Protein AF-A0A0S7EZU7-F1 (afdb_monomer)

Organism: NCBI:txid188132

Foldseek 3Di:
DDDDDDDADDDPDDDDDDDDDDDDDDDDDDDHDDDDDDPPPDPCPVDPQKDKDWDWAWPDDDPPDTDTDIDIDIDGPDPPDDDPDDDDDDDDPPPDDDDVVVVVVVVVVVVVVD

Structure (mmCIF, N/CA/C/O backbone):
data_AF-A0A0S7EZU7-F1
#
_entry.id   AF-A0A0S7EZU7-F1
#
loop_
_atom_site.group_PDB
_atom_site.id
_atom_site.type_symbol
_atom_site.label_atom_id
_atom_site.label_alt_id
_atom_site.label_comp_id
_atom_site.label_asym_id
_atom_site.label_entity_id
_atom_site.label_seq_id
_atom_site.pdbx_PDB_ins_code
_atom_site.Cartn_x
_atom_site.Cartn_y
_atom_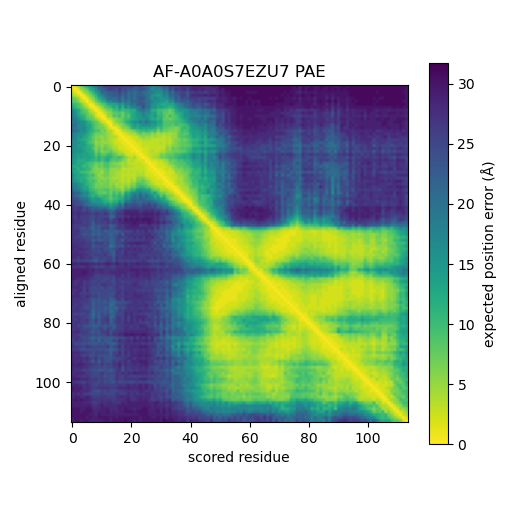site.Cartn_z
_atom_site.occupancy
_atom_site.B_iso_or_equiv
_atom_site.auth_seq_id
_atom_site.auth_comp_id
_atom_site.auth_asym_id
_atom_site.auth_atom_id
_atom_site.pdbx_PDB_model_num
ATOM 1 N N . SER A 1 1 ? -47.741 -12.895 28.830 1.00 35.66 1 SER A N 1
ATOM 2 C CA . SER A 1 1 ? -47.549 -12.821 27.370 1.00 35.66 1 SER A CA 1
ATOM 3 C C . SER A 1 1 ? -46.951 -11.463 27.056 1.00 35.66 1 SER A C 1
ATOM 5 O O . SER A 1 1 ? -47.664 -10.468 27.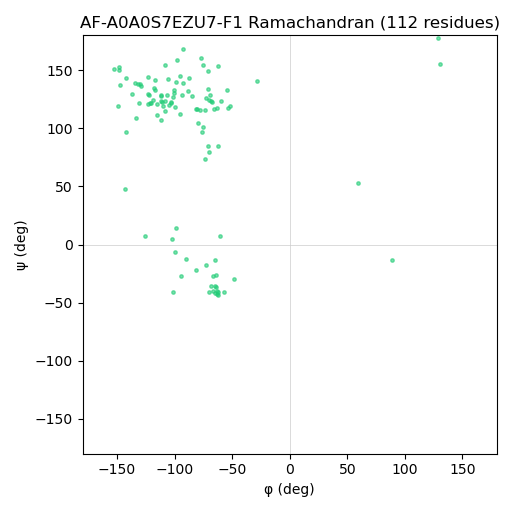134 1.00 35.66 1 SER A O 1
ATOM 7 N N . VAL A 1 2 ? -45.633 -11.393 26.853 1.00 33.88 2 VAL A N 1
ATOM 8 C CA . VAL A 1 2 ? -44.958 -10.142 26.480 1.00 33.88 2 VAL A CA 1
ATOM 9 C C . VAL A 1 2 ? -45.199 -9.968 24.987 1.00 33.88 2 VAL A C 1
ATOM 11 O O . VAL A 1 2 ? -44.668 -10.720 24.175 1.00 33.88 2 VAL A O 1
ATOM 14 N N . ARG A 1 3 ? -46.101 -9.055 24.628 1.00 39.59 3 ARG A N 1
ATOM 15 C CA . ARG A 1 3 ? -46.336 -8.715 23.226 1.00 39.59 3 ARG A CA 1
ATOM 16 C C . ARG A 1 3 ? -45.154 -7.875 22.749 1.00 39.59 3 ARG A C 1
ATOM 18 O O . ARG A 1 3 ? -44.949 -6.782 23.265 1.00 39.59 3 ARG A O 1
ATOM 25 N N . ASN A 1 4 ? -44.395 -8.398 21.786 1.00 45.22 4 ASN A N 1
ATOM 26 C CA . ASN A 1 4 ? -43.492 -7.591 20.968 1.00 45.22 4 ASN A CA 1
ATOM 27 C C . ASN A 1 4 ? -44.309 -6.445 20.355 1.00 45.22 4 ASN A C 1
ATOM 29 O O . ASN A 1 4 ? -45.250 -6.692 19.600 1.00 45.22 4 ASN A O 1
ATOM 33 N N . PHE A 1 5 ? -43.962 -5.211 20.709 1.00 48.22 5 PHE A N 1
ATOM 34 C CA . PHE A 1 5 ? -44.505 -3.985 20.127 1.00 48.22 5 PHE A CA 1
ATOM 35 C C . PHE A 1 5 ? -43.433 -3.322 19.246 1.00 48.22 5 PHE A C 1
ATOM 37 O O . PHE A 1 5 ? -42.253 -3.646 19.376 1.00 48.22 5 PHE A O 1
ATOM 44 N N . PRO A 1 6 ? -43.859 -2.531 18.249 1.00 45.59 6 PRO A N 1
ATOM 45 C CA . PRO A 1 6 ? -43.329 -2.588 16.898 1.00 45.59 6 PRO A CA 1
ATOM 46 C C . PRO A 1 6 ? -41.965 -1.917 16.762 1.00 45.59 6 PRO A C 1
ATOM 48 O O . PRO A 1 6 ? -41.557 -1.098 17.578 1.00 45.59 6 PRO A O 1
ATOM 51 N N . PHE A 1 7 ? -41.303 -2.312 15.679 1.00 47.34 7 PHE A N 1
ATOM 52 C CA . PHE A 1 7 ? -40.079 -1.771 15.104 1.00 47.34 7 PHE A CA 1
ATOM 53 C C . PHE A 1 7 ? -39.868 -0.273 15.382 1.00 47.34 7 PHE A C 1
ATOM 55 O O . PHE A 1 7 ? -40.836 0.490 15.293 1.00 47.34 7 PHE A O 1
ATOM 62 N N . PRO A 1 8 ? -38.622 0.162 15.666 1.00 53.59 8 PRO A N 1
ATOM 63 C CA . PRO A 1 8 ? -38.314 1.579 15.826 1.00 53.59 8 PRO A CA 1
ATOM 64 C C . PRO A 1 8 ? -38.841 2.333 14.604 1.00 53.59 8 PRO A C 1
ATOM 66 O O . PRO A 1 8 ? -38.472 2.027 13.470 1.00 53.59 8 PRO A O 1
ATOM 69 N N . GLN A 1 9 ? -39.761 3.272 14.831 1.00 55.59 9 GLN A N 1
ATOM 70 C CA . GLN A 1 9 ? -40.259 4.124 13.761 1.00 55.59 9 GLN A CA 1
ATOM 71 C C . GLN A 1 9 ? -39.097 4.997 13.289 1.00 55.59 9 GLN A C 1
ATOM 73 O O . GLN A 1 9 ? -38.528 5.765 14.064 1.00 55.59 9 GLN A O 1
ATOM 78 N N . GLN A 1 10 ? -38.708 4.816 12.029 1.00 54.91 10 GLN A N 1
ATOM 79 C CA . GLN A 1 10 ? -37.668 5.604 11.392 1.00 54.91 10 GLN A CA 1
ATOM 80 C C . GLN A 1 10 ? -38.283 6.929 10.940 1.00 54.91 10 GLN A C 1
ATOM 82 O O . GLN A 1 10 ? -39.203 6.947 10.125 1.00 54.91 10 GLN A O 1
ATOM 87 N N . PHE A 1 11 ? -37.796 8.029 11.508 1.00 61.47 11 PHE A N 1
ATOM 88 C CA . PHE A 1 11 ? -38.208 9.379 11.143 1.00 61.47 11 PHE A CA 1
ATOM 89 C C . PHE A 1 11 ? -37.158 9.995 10.216 1.00 61.47 11 PHE A C 1
ATOM 91 O O . PHE A 1 11 ? -35.967 9.984 10.532 1.00 61.47 11 PHE A O 1
ATOM 98 N N . ASP A 1 12 ? -37.598 10.552 9.088 1.00 55.47 12 ASP A N 1
ATOM 99 C CA . ASP A 1 12 ? -36.715 11.258 8.160 1.00 55.47 12 ASP A CA 1
ATOM 100 C C . ASP A 1 12 ? -36.372 12.651 8.716 1.00 55.47 12 ASP A C 1
ATOM 102 O O . ASP A 1 12 ? -37.126 13.619 8.577 1.00 55.47 12 ASP A O 1
ATOM 106 N N . GLY A 1 13 ? -35.214 12.751 9.373 1.00 56.19 13 GLY A N 1
ATOM 107 C CA . GLY A 1 13 ? -34.610 14.017 9.793 1.00 56.19 13 GLY A CA 1
ATOM 108 C C . GLY A 1 13 ? -34.160 14.064 11.256 1.00 56.19 13 GLY A C 1
ATOM 109 O O . GLY A 1 13 ? -34.675 13.364 12.121 1.00 56.19 13 GLY A O 1
ATOM 110 N N . ILE A 1 14 ? -33.187 14.935 11.528 1.00 60.09 14 ILE A N 1
ATOM 111 C CA . ILE A 1 14 ? -32.656 15.219 12.870 1.00 60.09 14 ILE A CA 1
ATOM 112 C C . ILE A 1 14 ? -33.386 16.461 13.422 1.00 60.09 14 ILE A C 1
ATOM 114 O O . ILE A 1 14 ? -33.704 17.368 12.653 1.00 60.09 14 ILE A O 1
ATOM 118 N N . ASN A 1 15 ? -33.647 16.513 14.736 1.00 61.31 15 ASN A N 1
ATOM 119 C CA . ASN A 1 15 ? -34.312 17.631 15.434 1.00 61.31 15 ASN A CA 1
ATOM 120 C C . ASN A 1 15 ? -35.728 17.952 14.926 1.00 61.31 15 ASN A C 1
ATOM 122 O O . ASN A 1 15 ? -36.034 19.088 14.563 1.00 61.31 15 ASN A O 1
ATOM 126 N N . LYS A 1 16 ? -36.601 16.945 14.878 1.00 69.06 16 LYS A N 1
ATOM 127 C CA . LYS A 1 16 ? -38.035 17.154 14.656 1.00 69.06 16 LYS A CA 1
ATOM 128 C C . LYS A 1 16 ? -38.777 17.110 15.981 1.00 69.06 16 LYS A C 1
ATOM 130 O O . LYS A 1 16 ? -38.485 16.263 16.823 1.00 69.06 16 LYS A O 1
ATOM 135 N N . ASP A 1 17 ? -39.753 17.995 16.129 1.00 77.50 17 ASP A N 1
ATOM 136 C CA . ASP A 1 17 ? -40.658 17.967 17.269 1.00 77.50 17 ASP A CA 1
ATOM 137 C C . ASP A 1 17 ? -41.540 16.716 17.180 1.00 77.50 17 ASP A C 1
ATOM 139 O O . ASP A 1 17 ? -42.233 16.496 16.183 1.00 77.50 17 ASP A O 1
ATOM 143 N N . VAL A 1 18 ? -41.505 15.883 18.222 1.00 71.81 18 VAL A N 1
ATOM 144 C CA . VAL A 1 18 ? -42.322 14.669 18.327 1.00 71.81 18 VAL A CA 1
ATOM 145 C C . VAL A 1 18 ? -43.368 14.877 19.411 1.00 71.81 18 VAL A C 1
ATOM 147 O O . VAL A 1 18 ? -43.041 15.077 20.578 1.00 71.81 18 VAL A O 1
ATOM 150 N N . THR A 1 19 ? -44.642 14.808 19.026 1.00 80.62 19 THR A N 1
ATOM 151 C CA . THR A 1 19 ? -45.765 14.835 19.971 1.00 80.62 19 THR A CA 1
ATOM 152 C C . THR A 1 19 ? -46.255 13.413 20.201 1.00 80.62 19 THR A C 1
ATOM 154 O O . THR A 1 19 ? -46.704 12.751 19.267 1.00 80.62 19 THR A O 1
ATOM 157 N N . VAL A 1 20 ? -46.180 12.943 21.447 1.00 77.00 20 VAL A N 1
ATOM 158 C CA . VAL A 1 20 ? -46.666 11.617 21.850 1.00 77.00 20 VAL A CA 1
ATOM 159 C C . VAL A 1 20 ? -47.953 11.783 22.651 1.00 77.00 20 VAL A C 1
ATOM 161 O O . VAL A 1 20 ? -47.997 12.546 23.614 1.00 77.00 20 VAL A O 1
ATOM 164 N N . THR A 1 21 ? -49.006 11.060 22.273 1.00 83.19 21 THR A N 1
ATOM 165 C CA . THR A 1 21 ? -50.277 11.041 23.009 1.00 83.19 21 THR A CA 1
ATOM 166 C C . THR A 1 21 ? -50.616 9.606 23.389 1.00 83.19 21 THR A C 1
ATOM 168 O O . THR A 1 21 ? -50.745 8.746 22.520 1.00 83.19 21 THR A O 1
ATOM 171 N N . ALA A 1 22 ? -50.765 9.343 24.687 1.00 81.81 22 ALA A N 1
ATOM 172 C CA . ALA A 1 22 ? -51.156 8.042 25.220 1.00 81.81 22 ALA A CA 1
ATOM 173 C C . ALA A 1 22 ? -52.491 8.170 25.965 1.00 81.81 22 ALA A C 1
ATOM 175 O O . ALA A 1 22 ? -52.683 9.107 26.738 1.00 81.81 22 ALA A O 1
ATOM 176 N N . THR A 1 23 ? -53.421 7.242 25.729 1.00 86.06 23 THR A N 1
ATOM 177 C CA . THR A 1 23 ? -54.732 7.210 26.399 1.00 86.06 23 THR A CA 1
ATOM 178 C C . THR A 1 23 ? -55.050 5.791 26.873 1.00 86.06 23 THR A C 1
ATOM 180 O O . THR A 1 23 ? -54.771 4.821 26.170 1.00 86.06 23 THR A O 1
ATOM 183 N N . GLY A 1 24 ? -55.608 5.663 28.081 1.00 89.88 24 GLY A N 1
ATOM 184 C CA . GLY A 1 24 ? -55.915 4.382 28.726 1.00 89.88 24 GLY A CA 1
ATOM 185 C C . GLY A 1 24 ? -55.360 4.289 30.151 1.00 89.88 24 GLY A C 1
ATOM 186 O O . GLY A 1 24 ? -54.714 5.213 30.632 1.00 89.88 24 GLY A O 1
ATOM 187 N N . THR A 1 25 ? -55.628 3.177 30.837 1.00 87.75 25 THR A N 1
ATOM 188 C CA . THR A 1 25 ? -55.213 2.943 32.239 1.00 87.75 25 THR A CA 1
ATOM 189 C C . THR A 1 25 ? -53.991 2.029 32.374 1.00 87.75 25 THR A C 1
ATOM 191 O O . THR A 1 25 ? -53.646 1.628 33.481 1.00 87.75 25 THR A O 1
ATOM 194 N N . GLY A 1 26 ? -53.387 1.624 31.254 1.00 85.94 26 GLY A N 1
ATOM 195 C CA . GLY A 1 26 ? -52.210 0.754 31.223 1.00 85.94 26 GLY A CA 1
ATOM 196 C C . GLY A 1 26 ? -50.896 1.535 31.190 1.00 85.94 26 GLY A C 1
ATOM 197 O O . GLY A 1 26 ? -50.884 2.736 30.939 1.00 85.94 26 GLY A O 1
ATOM 198 N N . GLU A 1 27 ? -49.787 0.829 31.396 1.00 85.19 27 GLU A N 1
ATOM 199 C CA . GLU A 1 27 ? -48.429 1.377 31.329 1.00 85.19 27 GLU A CA 1
ATOM 200 C C . GLU A 1 27 ? -47.720 0.922 30.042 1.00 85.19 27 GLU A C 1
ATOM 202 O O . GLU A 1 27 ? -47.905 -0.212 29.589 1.00 85.19 27 GLU A O 1
ATOM 207 N N . ALA A 1 28 ? -46.916 1.807 29.444 1.00 78.00 28 ALA A N 1
ATOM 208 C CA . ALA A 1 28 ? -46.138 1.525 28.241 1.00 78.00 28 ALA A CA 1
ATOM 209 C C . ALA A 1 28 ? -44.760 2.199 28.303 1.00 78.00 28 ALA A C 1
ATOM 211 O O . ALA A 1 28 ? -44.630 3.326 28.774 1.00 78.00 28 ALA A O 1
ATOM 212 N N . MET A 1 29 ? -43.741 1.519 27.773 1.00 78.75 29 MET A N 1
ATOM 213 C CA . MET A 1 29 ? -42.388 2.053 27.618 1.00 78.75 29 MET A CA 1
ATOM 214 C C . MET A 1 29 ? -42.177 2.487 26.165 1.00 78.75 29 MET A C 1
ATOM 216 O O . MET A 1 29 ? -42.392 1.695 25.246 1.00 78.75 29 MET A O 1
ATOM 220 N N . PHE A 1 30 ? -41.753 3.734 25.959 1.00 74.81 30 PHE A N 1
ATOM 221 C CA . PHE A 1 30 ? -41.474 4.301 24.640 1.00 74.81 30 PHE A CA 1
ATOM 222 C C . PHE A 1 30 ? -39.982 4.627 24.508 1.00 74.81 30 PHE A C 1
ATOM 224 O O . PHE A 1 30 ? -39.456 5.426 25.279 1.00 74.81 30 PHE A O 1
ATOM 231 N N . ASN A 1 31 ? -39.315 4.019 23.521 1.00 69.62 31 ASN A N 1
ATOM 232 C CA . ASN A 1 31 ? -37.898 4.242 23.229 1.00 69.62 31 ASN A CA 1
ATOM 233 C C . ASN A 1 31 ? -37.754 5.048 21.935 1.00 69.62 31 ASN A C 1
ATOM 235 O O . ASN A 1 31 ? -38.081 4.554 20.856 1.00 69.62 31 ASN A O 1
ATOM 239 N N . MET A 1 32 ? -37.226 6.267 22.042 1.00 68.75 32 MET A N 1
ATOM 240 C CA . MET A 1 32 ? -36.909 7.122 20.898 1.00 68.75 32 MET A CA 1
ATOM 241 C C . MET A 1 32 ? -35.400 7.098 20.639 1.00 68.75 32 MET A C 1
ATOM 243 O O . MET A 1 32 ? -34.618 7.439 21.522 1.00 68.75 32 MET A O 1
ATOM 247 N N . ILE A 1 33 ? -34.995 6.695 19.431 1.00 66.38 33 ILE A N 1
ATOM 248 C CA . ILE A 1 33 ? -33.589 6.645 19.008 1.00 66.38 33 ILE A CA 1
ATOM 249 C C . ILE A 1 33 ? -33.431 7.528 17.771 1.00 66.38 33 ILE A C 1
ATOM 251 O O . ILE A 1 33 ? -34.087 7.292 16.758 1.00 66.38 33 ILE A O 1
ATOM 255 N N . SER A 1 34 ? -32.556 8.532 17.844 1.00 63.34 34 SER A N 1
ATOM 256 C CA . SER A 1 34 ? -32.139 9.329 16.690 1.00 63.34 34 SER A CA 1
ATOM 257 C C . SER A 1 34 ? -30.730 8.920 16.263 1.00 63.34 34 SER A C 1
ATOM 259 O O . SER A 1 34 ? -29.774 9.012 17.030 1.00 63.34 34 SER A O 1
ATOM 261 N N . PHE A 1 35 ? -30.593 8.457 15.021 1.00 63.16 35 PHE A N 1
ATOM 262 C CA . PHE A 1 35 ? -29.290 8.206 14.413 1.00 63.16 35 PHE A CA 1
ATOM 263 C C . PHE A 1 35 ? -28.866 9.447 13.634 1.00 63.16 35 PHE A C 1
ATOM 265 O O . PHE A 1 35 ? -29.621 9.952 12.803 1.00 63.16 35 PHE A O 1
ATOM 272 N N . TYR A 1 36 ? -27.656 9.933 13.887 1.00 55.41 36 TYR A N 1
ATOM 273 C CA . TYR A 1 36 ? -27.034 10.971 13.077 1.00 55.41 36 TYR A CA 1
ATOM 274 C C . TYR A 1 36 ? -25.698 10.465 12.548 1.00 55.41 36 TYR A C 1
ATOM 276 O O . TYR A 1 36 ? -24.975 9.736 13.226 1.00 55.41 36 TYR A O 1
ATOM 284 N N . TYR A 1 37 ? -25.368 10.864 11.323 1.00 50.00 37 TYR A N 1
ATOM 285 C CA . TYR A 1 37 ? -24.032 10.659 10.788 1.00 50.00 37 TYR A CA 1
ATOM 286 C C . TYR A 1 37 ? -23.097 11.673 11.446 1.00 50.00 37 TYR A C 1
ATOM 288 O O . TYR A 1 37 ? -23.094 12.851 11.091 1.00 50.00 37 TYR A O 1
ATOM 296 N N . ALA A 1 38 ? -22.330 11.224 12.439 1.00 65.75 38 ALA A N 1
ATOM 297 C CA . ALA A 1 38 ? -21.190 11.981 12.933 1.00 65.75 38 ALA A CA 1
ATOM 298 C C . ALA A 1 38 ? -20.087 11.942 11.871 1.00 65.75 38 ALA A C 1
ATOM 300 O O . ALA A 1 38 ? -19.792 10.878 11.325 1.00 65.75 38 ALA A O 1
ATOM 301 N N . ILE A 1 39 ? -19.476 13.092 11.578 1.00 65.56 39 ILE A N 1
ATOM 302 C CA . ILE A 1 39 ? -18.239 13.115 10.795 1.00 65.56 39 ILE A CA 1
ATOM 303 C C . ILE A 1 39 ? -17.192 12.373 11.641 1.00 65.56 39 ILE A C 1
ATOM 305 O O . ILE A 1 39 ? -16.928 12.824 12.759 1.00 65.56 39 ILE A O 1
ATOM 309 N N . PRO A 1 40 ? -16.633 11.243 11.170 1.00 60.03 40 PRO A N 1
ATOM 310 C CA . PRO A 1 40 ? -15.613 10.516 11.917 1.00 60.03 40 PRO A CA 1
ATOM 311 C C . PRO A 1 40 ? -14.424 11.449 12.135 1.00 60.03 40 PRO A C 1
ATOM 313 O O . PRO A 1 40 ? -13.917 12.019 11.167 1.00 60.03 40 PRO A O 1
ATOM 316 N N . THR A 1 41 ? -14.021 11.661 13.388 1.00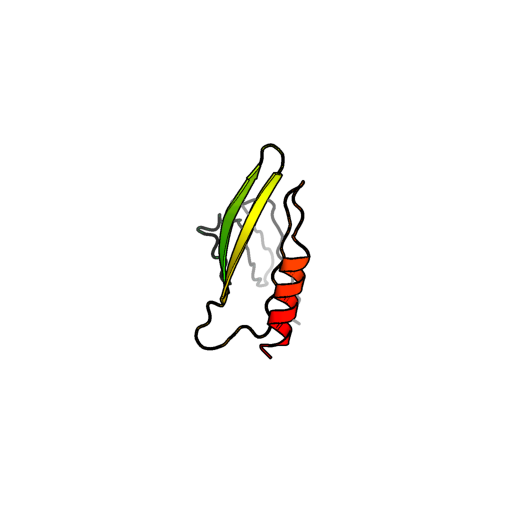 65.75 41 THR A N 1
ATOM 317 C CA . THR A 1 41 ? -13.008 12.673 13.713 1.00 65.75 41 THR A CA 1
ATOM 318 C C . THR A 1 41 ? -11.637 12.330 13.161 1.00 65.75 41 THR A C 1
ATOM 320 O O . THR A 1 41 ? -10.919 13.246 12.797 1.00 65.75 41 THR A O 1
ATOM 323 N N . GLU A 1 42 ? -11.328 11.054 12.966 1.00 58.91 42 GLU A N 1
ATOM 324 C CA . GLU A 1 42 ? -10.237 10.566 12.130 1.00 58.91 42 GLU A CA 1
ATOM 325 C C . GLU A 1 42 ? -10.686 9.214 11.563 1.00 58.91 42 GLU A C 1
ATOM 327 O O . GLU A 1 42 ? -11.529 8.533 12.155 1.00 58.91 42 GLU A O 1
ATOM 332 N N . LYS A 1 43 ? -10.177 8.815 10.392 1.00 57.72 43 LYS A N 1
ATOM 333 C CA . LYS A 1 43 ? -10.297 7.417 9.971 1.00 57.72 43 LYS A CA 1
ATOM 334 C C . LYS A 1 43 ? -9.366 6.612 10.867 1.00 57.72 43 LYS A C 1
ATOM 336 O O . LYS A 1 43 ? -8.234 6.338 10.486 1.00 57.72 43 LYS A O 1
ATOM 341 N N . GLU A 1 44 ? -9.848 6.232 12.037 1.00 49.72 44 GLU A N 1
ATOM 342 C CA . GLU A 1 44 ? -9.341 5.059 12.729 1.00 49.72 44 GLU A CA 1
ATOM 343 C C . GLU A 1 44 ? -9.644 3.861 11.813 1.00 49.72 44 GLU A C 1
ATOM 345 O O . GLU A 1 44 ? -10.693 3.221 11.858 1.00 49.72 44 GLU A O 1
ATOM 350 N N . SER A 1 45 ? -8.759 3.599 10.848 1.00 54.75 45 SER A N 1
ATOM 351 C CA . SER A 1 45 ? -8.663 2.269 10.266 1.00 54.75 45 SER A CA 1
ATOM 352 C C . SER A 1 45 ? -8.056 1.389 11.349 1.00 54.75 45 SER A C 1
ATOM 354 O O . SER A 1 45 ? -6.857 1.114 11.339 1.00 54.75 45 SER A O 1
ATOM 356 N N . ASP A 1 46 ? -8.889 0.965 12.299 1.00 49.84 46 ASP A N 1
ATOM 357 C CA . ASP A 1 46 ? -8.520 0.223 13.516 1.00 49.84 46 ASP A CA 1
ATOM 358 C C . ASP A 1 46 ? -7.845 -1.135 13.263 1.00 49.84 46 ASP A C 1
ATOM 360 O O . ASP A 1 46 ? -7.616 -1.921 14.179 1.00 49.84 46 ASP A O 1
ATOM 364 N N . CYS A 1 47 ? -7.524 -1.461 12.015 1.00 56.12 47 CYS A N 1
ATOM 365 C CA . CYS A 1 47 ? -6.858 -2.693 11.629 1.00 56.12 47 CYS A CA 1
ATOM 366 C C . CYS A 1 47 ? -5.870 -2.470 10.475 1.00 56.12 47 CYS A C 1
ATOM 368 O O . CYS A 1 47 ? -5.841 -3.248 9.520 1.00 56.12 47 CYS A O 1
ATOM 370 N N . GLU A 1 48 ? -5.007 -1.453 10.544 1.00 69.81 48 GLU A N 1
ATOM 371 C CA . GLU A 1 48 ? -3.800 -1.438 9.705 1.00 69.81 48 GLU A CA 1
ATOM 372 C C . GLU A 1 48 ? -2.784 -2.454 10.231 1.00 69.81 48 GLU A C 1
ATOM 374 O O . GLU A 1 48 ? -1.781 -2.107 10.843 1.00 69.81 48 GLU A O 1
ATOM 379 N N . MET A 1 49 ? -3.051 -3.735 10.013 1.00 82.12 49 MET A N 1
ATOM 380 C CA . MET A 1 49 ? -2.205 -4.842 10.458 1.00 82.12 49 MET A CA 1
ATOM 381 C C . MET A 1 49 ? -0.821 -4.862 9.789 1.00 82.12 49 MET A C 1
ATOM 383 O O . MET A 1 49 ? 0.062 -5.594 10.231 1.00 82.12 49 MET A O 1
ATOM 387 N N . PHE A 1 50 ? -0.630 -4.080 8.727 1.00 84.44 50 PHE A N 1
ATOM 388 C CA . PHE A 1 50 ? 0.591 -4.038 7.939 1.00 84.44 50 PHE A CA 1
ATOM 389 C C . PHE A 1 50 ? 1.051 -2.600 7.716 1.00 84.44 50 PHE A C 1
ATOM 391 O O . PHE A 1 50 ? 0.243 -1.734 7.391 1.00 84.44 50 PHE A O 1
ATOM 398 N N . ASP A 1 51 ? 2.355 -2.375 7.830 1.00 87.12 51 ASP A N 1
ATOM 399 C CA . ASP A 1 51 ? 3.028 -1.229 7.230 1.00 87.12 51 ASP A CA 1
ATOM 400 C C . ASP A 1 51 ? 3.382 -1.573 5.783 1.00 87.12 51 ASP A C 1
ATOM 402 O O . ASP A 1 51 ? 4.016 -2.601 5.519 1.00 87.12 51 ASP A O 1
ATOM 406 N N . LEU A 1 52 ? 2.986 -0.709 4.849 1.00 86.12 52 LEU A N 1
ATOM 407 C CA . LEU A 1 52 ? 3.305 -0.824 3.429 1.00 86.12 52 LEU A CA 1
ATOM 408 C C . LEU A 1 52 ? 4.109 0.398 2.988 1.00 86.12 52 LEU A C 1
ATOM 410 O O . LEU A 1 52 ? 3.645 1.532 3.104 1.00 86.12 52 LEU A O 1
ATOM 414 N N . LYS A 1 53 ? 5.287 0.166 2.412 1.00 85.81 53 LYS A N 1
ATOM 415 C CA . LYS A 1 53 ? 6.099 1.210 1.787 1.00 85.81 53 LYS A CA 1
ATOM 416 C C . LYS A 1 53 ? 6.374 0.854 0.332 1.00 85.81 53 LYS A C 1
ATOM 418 O O . LYS A 1 53 ? 6.821 -0.247 0.018 1.00 85.81 53 LYS A O 1
ATOM 423 N N . LEU A 1 54 ? 6.104 1.812 -0.549 1.00 83.62 54 LEU A N 1
ATOM 424 C CA . LEU A 1 54 ? 6.283 1.692 -1.991 1.00 83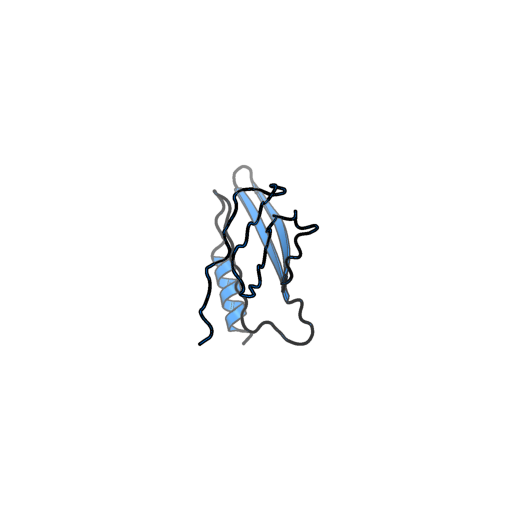.62 54 LEU A CA 1
ATOM 425 C C . LEU A 1 54 ? 7.322 2.701 -2.464 1.00 83.62 54 LEU A C 1
ATOM 427 O O . LEU A 1 54 ? 7.256 3.880 -2.121 1.00 83.62 54 LEU A O 1
ATOM 431 N N . GLU A 1 55 ? 8.256 2.238 -3.280 1.00 87.94 55 GLU A N 1
ATOM 432 C CA . GLU A 1 55 ? 9.277 3.074 -3.895 1.00 87.94 55 GLU A CA 1
ATOM 433 C C . GLU A 1 55 ? 9.433 2.676 -5.364 1.00 87.94 55 GLU A C 1
ATOM 435 O O . GLU A 1 55 ? 9.562 1.496 -5.696 1.00 87.94 55 GLU A O 1
ATOM 440 N N . LEU A 1 56 ? 9.395 3.664 -6.258 1.00 85.75 56 LEU A N 1
ATOM 441 C CA . LEU A 1 56 ? 9.566 3.461 -7.690 1.00 85.75 56 LEU A CA 1
ATOM 442 C C . LEU A 1 56 ? 10.893 4.089 -8.113 1.00 85.75 56 LEU A C 1
ATOM 444 O O . LEU A 1 56 ? 11.027 5.309 -8.152 1.00 85.75 56 LEU A O 1
ATOM 448 N N . ILE A 1 57 ? 11.877 3.244 -8.399 1.00 90.19 57 ILE A N 1
ATOM 449 C CA . ILE A 1 57 ? 13.249 3.668 -8.679 1.00 90.19 57 ILE A CA 1
ATOM 450 C C . ILE A 1 57 ? 13.476 3.589 -10.185 1.00 90.19 57 ILE A C 1
ATOM 452 O O . ILE A 1 57 ? 13.300 2.528 -10.782 1.00 90.19 57 ILE A O 1
ATOM 456 N N . GLU A 1 58 ? 13.862 4.694 -10.814 1.00 89.62 58 GLU A N 1
ATOM 457 C CA . GLU A 1 58 ? 14.216 4.699 -12.235 1.00 89.62 58 GLU A CA 1
ATOM 458 C C . GLU A 1 58 ? 15.536 3.948 -12.451 1.00 89.62 58 GLU A C 1
ATOM 460 O O . GLU A 1 58 ? 16.543 4.241 -11.809 1.00 89.62 58 GLU A O 1
ATOM 465 N N . VAL A 1 59 ? 15.519 2.941 -13.326 1.00 89.12 59 VAL A N 1
ATOM 466 C CA . VAL A 1 59 ? 16.691 2.110 -13.657 1.00 89.12 59 VAL A CA 1
ATOM 467 C C . VAL A 1 59 ? 17.299 2.554 -14.979 1.00 89.12 59 VAL A C 1
ATOM 469 O O . VAL A 1 59 ? 18.518 2.613 -15.116 1.00 89.12 59 VAL A O 1
ATOM 472 N N . SER A 1 60 ? 16.451 2.869 -15.957 1.00 87.69 60 SER A N 1
ATOM 473 C CA . SER A 1 60 ? 16.878 3.465 -17.215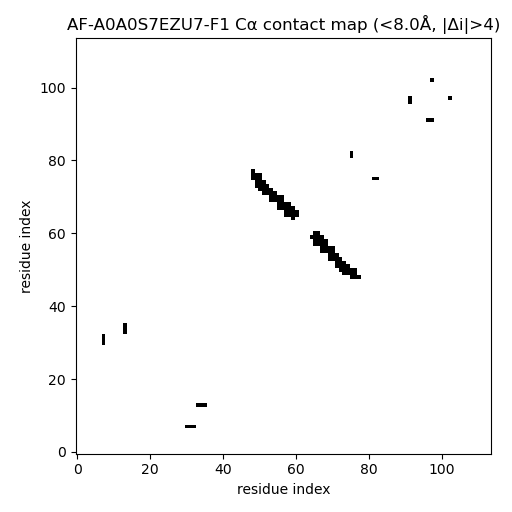 1.00 87.69 60 SER A CA 1
ATOM 474 C C . SER A 1 60 ? 15.767 4.308 -17.823 1.00 87.69 60 SER A C 1
ATOM 476 O O . SER A 1 60 ? 14.576 4.042 -17.635 1.00 87.69 60 SER A O 1
ATOM 478 N N . SER A 1 61 ? 16.172 5.326 -18.572 1.00 84.12 61 SER A N 1
ATOM 479 C CA . SER A 1 61 ? 15.270 6.246 -19.251 1.00 84.12 61 SER A CA 1
ATOM 480 C C . SER A 1 61 ? 15.871 6.590 -20.600 1.00 84.12 61 SER A C 1
ATOM 482 O O . SER A 1 61 ? 16.790 7.396 -20.719 1.00 84.12 61 SER A O 1
ATOM 484 N N . GLU A 1 62 ? 15.397 5.872 -21.608 1.00 86.12 62 GLU A N 1
ATOM 485 C CA . GLU A 1 62 ? 15.668 6.117 -23.018 1.00 86.12 62 GLU A CA 1
ATOM 486 C C . GLU A 1 62 ? 14.484 6.896 -23.609 1.00 86.12 62 GLU A C 1
ATOM 488 O O . GLU A 1 62 ? 13.373 6.839 -23.072 1.00 86.12 62 GLU A O 1
ATOM 493 N N . GLU A 1 63 ? 14.687 7.591 -24.734 1.00 73.56 63 GLU A N 1
ATOM 494 C CA . GLU A 1 63 ? 13.700 8.513 -25.333 1.00 73.56 63 GLU A CA 1
ATOM 495 C C . GLU A 1 63 ? 12.281 7.930 -25.473 1.00 73.56 63 GLU A C 1
ATOM 497 O O . GLU A 1 63 ? 11.307 8.669 -25.364 1.00 73.56 63 GLU A O 1
ATOM 502 N N . ASN A 1 64 ? 12.146 6.609 -25.648 1.00 75.62 64 ASN A N 1
ATOM 503 C CA . ASN A 1 64 ? 10.857 5.925 -25.820 1.00 75.62 64 ASN A CA 1
ATOM 504 C C . ASN A 1 64 ? 10.612 4.777 -24.828 1.00 75.62 64 ASN A C 1
ATOM 506 O O . ASN A 1 64 ? 9.646 4.024 -24.972 1.00 75.62 64 ASN A O 1
ATOM 510 N N . LYS A 1 65 ? 11.489 4.595 -23.836 1.00 82.75 65 LYS A N 1
ATOM 511 C CA . LYS A 1 65 ? 11.396 3.476 -22.897 1.00 82.75 65 LYS A CA 1
ATOM 512 C C . LYS A 1 65 ? 11.942 3.875 -21.539 1.00 82.75 65 LYS A C 1
ATOM 514 O O . LYS A 1 65 ? 13.128 4.145 -21.387 1.00 82.75 65 LYS A O 1
ATOM 519 N N . ARG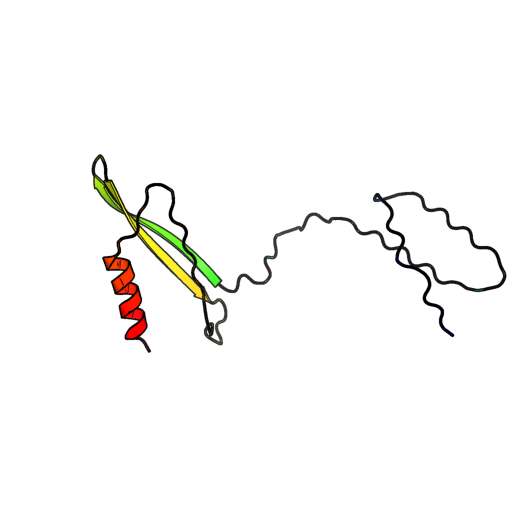 A 1 66 ? 11.075 3.820 -20.534 1.00 84.69 66 ARG A N 1
ATOM 520 C CA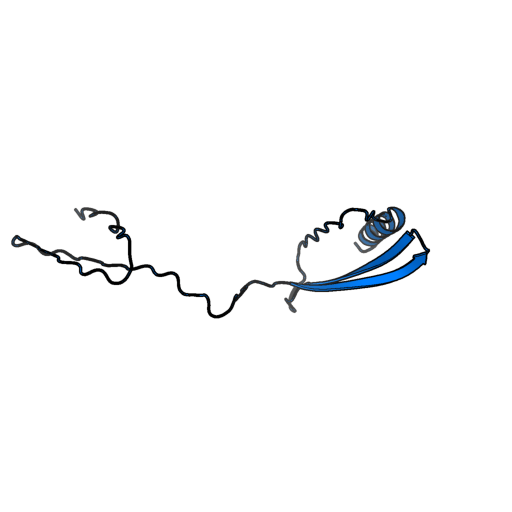 . ARG A 1 66 ? 11.467 3.988 -19.137 1.00 84.69 66 ARG A CA 1
ATOM 521 C C . ARG A 1 66 ? 11.303 2.674 -18.404 1.00 84.69 66 ARG A C 1
ATOM 523 O O . ARG A 1 66 ? 10.255 2.031 -18.493 1.00 84.69 66 ARG A O 1
ATOM 530 N N . VAL A 1 67 ? 12.356 2.263 -17.718 1.00 87.12 67 VAL A N 1
ATOM 531 C CA . VAL A 1 67 ? 12.380 1.053 -16.906 1.00 87.12 67 VAL A CA 1
ATOM 532 C C . VAL A 1 67 ? 12.468 1.480 -15.455 1.00 87.12 67 VAL A C 1
ATOM 534 O O . VAL A 1 67 ? 13.401 2.172 -15.054 1.00 87.12 67 VAL A O 1
ATOM 537 N N . TYR A 1 68 ? 11.495 1.033 -14.670 1.00 87.00 68 TYR A N 1
ATOM 538 C CA . TYR A 1 68 ? 11.425 1.297 -13.244 1.00 87.00 68 TYR A CA 1
ATOM 539 C C . TYR A 1 68 ? 11.514 -0.006 -12.462 1.00 87.00 68 TYR A C 1
ATOM 541 O O . TYR A 1 68 ? 10.923 -1.019 -12.841 1.00 87.00 68 TYR A O 1
ATOM 549 N N . LYS A 1 69 ? 12.215 0.045 -11.336 1.00 87.31 69 LYS A N 1
ATOM 550 C CA . LYS A 1 69 ? 12.205 -0.984 -10.308 1.00 87.31 69 LYS A CA 1
ATOM 551 C C . LYS A 1 69 ? 11.190 -0.586 -9.245 1.00 87.31 69 LYS A C 1
ATOM 553 O O . LYS A 1 69 ? 11.393 0.384 -8.520 1.00 87.31 69 LYS A O 1
ATOM 558 N N . LEU A 1 70 ? 10.108 -1.352 -9.160 1.00 86.62 70 LEU A N 1
ATOM 559 C CA . LEU A 1 70 ? 9.136 -1.243 -8.079 1.00 86.62 70 LEU A CA 1
ATOM 560 C C . LEU A 1 70 ? 9.665 -2.003 -6.861 1.00 86.62 70 LEU A C 1
ATOM 562 O O . LEU A 1 70 ? 9.861 -3.218 -6.916 1.00 86.62 70 LEU A O 1
ATOM 566 N N . LYS A 1 71 ? 9.908 -1.283 -5.771 1.00 87.44 71 LYS A N 1
ATOM 567 C CA . LYS A 1 71 ? 10.313 -1.833 -4.482 1.00 87.44 71 LYS A CA 1
ATOM 568 C C . LYS A 1 71 ? 9.139 -1.714 -3.516 1.00 87.44 71 LYS A C 1
ATOM 570 O O . LYS A 1 71 ? 8.612 -0.626 -3.297 1.00 87.44 71 LYS A O 1
ATOM 575 N N . ILE A 1 72 ? 8.735 -2.852 -2.967 1.00 89.06 72 ILE A N 1
ATOM 576 C CA . ILE A 1 72 ? 7.616 -2.975 -2.035 1.00 89.06 72 ILE A CA 1
ATOM 577 C C . ILE A 1 72 ? 8.171 -3.555 -0.740 1.00 89.06 72 ILE A C 1
ATOM 579 O O . ILE A 1 72 ? 8.752 -4.639 -0.751 1.00 89.06 72 ILE A O 1
ATOM 583 N N . GLU A 1 73 ? 8.000 -2.834 0.361 1.00 87.88 73 GLU A N 1
ATOM 584 C CA . GLU A 1 73 ? 8.318 -3.307 1.706 1.00 87.88 73 GLU A CA 1
ATOM 585 C C . GLU A 1 73 ? 7.003 -3.475 2.470 1.00 87.88 73 GLU A C 1
ATOM 587 O O . GLU A 1 73 ? 6.209 -2.538 2.566 1.00 87.88 73 GLU A O 1
ATOM 592 N N . VAL A 1 74 ? 6.769 -4.682 2.982 1.00 87.75 74 VAL A N 1
ATOM 593 C CA . VAL A 1 74 ? 5.580 -5.033 3.764 1.00 87.75 7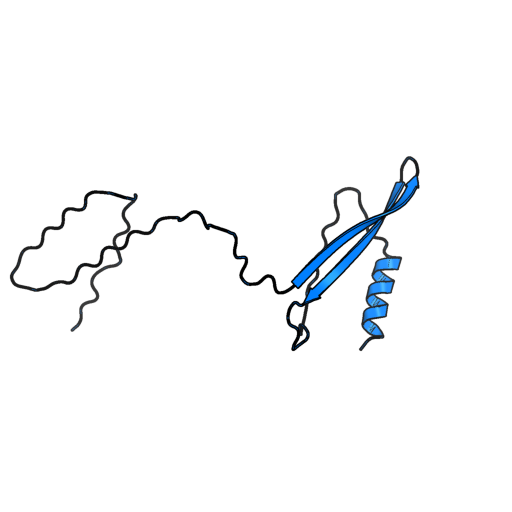4 VAL A CA 1
ATOM 594 C C . VAL A 1 74 ? 6.045 -5.536 5.118 1.00 87.75 74 VAL A C 1
ATOM 596 O O . VAL A 1 74 ? 6.884 -6.437 5.181 1.00 87.75 74 VAL A O 1
ATOM 599 N N . LYS A 1 75 ? 5.491 -4.989 6.197 1.00 88.56 75 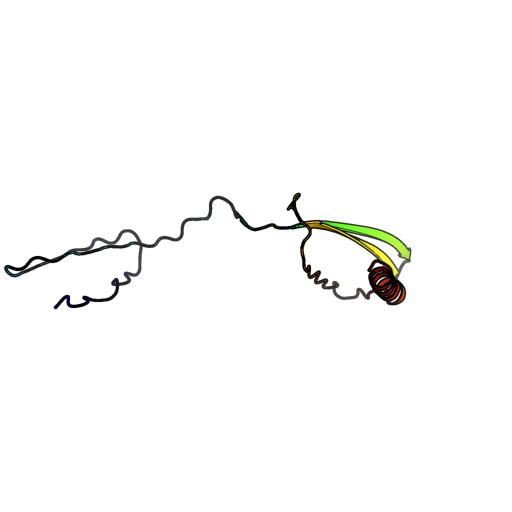LYS A N 1
ATOM 600 C CA . LYS A 1 75 ? 5.775 -5.446 7.557 1.00 88.56 75 LYS A CA 1
ATOM 601 C C . LYS A 1 75 ? 4.476 -5.669 8.308 1.00 88.56 75 LYS A C 1
ATOM 603 O O . LYS A 1 75 ? 3.687 -4.747 8.459 1.00 88.56 75 LYS A O 1
ATOM 608 N N . TYR A 1 76 ? 4.263 -6.884 8.800 1.00 88.94 76 TYR A N 1
ATOM 609 C CA . TYR A 1 76 ? 3.170 -7.157 9.728 1.00 88.94 76 TYR A CA 1
ATOM 610 C C . TYR A 1 76 ? 3.474 -6.473 11.068 1.00 88.94 76 TYR A C 1
ATOM 612 O O . TYR A 1 76 ? 4.580 -6.604 11.592 1.00 88.94 76 TYR A O 1
ATOM 620 N N . LYS A 1 77 ? 2.524 -5.700 11.602 1.00 85.12 77 LYS A N 1
ATOM 621 C CA . LYS A 1 77 ? 2.743 -4.869 12.798 1.00 85.12 77 LYS A CA 1
ATOM 622 C C . LYS A 1 77 ? 2.827 -5.680 14.096 1.00 85.12 77 LYS A C 1
ATOM 624 O O . LYS A 1 77 ? 3.316 -5.164 15.096 1.00 85.12 77 LYS A O 1
ATOM 629 N N . ASN A 1 78 ? 2.363 -6.932 14.103 1.00 82.19 78 ASN A N 1
ATOM 630 C CA . ASN A 1 78 ? 2.441 -7.785 15.287 1.00 82.19 78 ASN A CA 1
ATOM 631 C C . ASN A 1 78 ? 3.891 -8.234 15.533 1.00 82.19 78 ASN A C 1
ATOM 633 O O . ASN A 1 78 ? 4.527 -8.799 14.649 1.00 82.19 78 ASN A O 1
ATOM 637 N N . THR A 1 79 ? 4.403 -7.992 16.739 1.00 82.56 79 THR A N 1
ATOM 638 C CA . THR A 1 79 ? 5.777 -8.338 17.133 1.00 82.56 79 THR A CA 1
ATOM 639 C C . THR A 1 79 ? 5.913 -9.730 17.745 1.00 82.56 79 THR A C 1
ATOM 641 O O . THR A 1 79 ? 7.030 -10.199 17.936 1.00 82.56 79 THR A O 1
ATOM 644 N N . GLU A 1 80 ? 4.801 -10.372 18.101 1.00 86.12 80 GLU A N 1
ATOM 645 C CA . GLU A 1 80 ? 4.777 -11.666 18.794 1.00 86.12 80 GLU A CA 1
ATOM 646 C C . GLU A 1 80 ? 4.637 -12.844 17.830 1.00 86.12 80 GLU A C 1
ATOM 648 O O . GLU A 1 80 ? 5.058 -13.957 18.144 1.00 86.12 80 GLU A O 1
ATOM 653 N N . ARG A 1 81 ? 4.021 -12.618 16.665 1.00 82.88 81 ARG A N 1
ATOM 654 C CA . ARG A 1 81 ? 3.782 -13.663 15.669 1.00 82.88 81 ARG A CA 1
ATOM 655 C C . ARG A 1 81 ? 3.816 -13.119 14.253 1.00 82.88 81 ARG A C 1
ATOM 657 O O . ARG A 1 81 ? 3.356 -12.008 13.992 1.00 82.88 81 ARG A O 1
ATOM 664 N N . ASP A 1 82 ? 4.230 -13.979 13.338 1.00 84.12 82 ASP A N 1
ATOM 665 C CA . ASP A 1 82 ? 4.141 -13.709 11.912 1.00 84.12 82 ASP A CA 1
ATOM 666 C C . ASP A 1 82 ? 2.704 -13.864 11.396 1.00 84.12 82 ASP A C 1
ATOM 668 O O . ASP A 1 82 ? 1.873 -14.593 11.953 1.00 84.12 82 ASP A O 1
ATOM 672 N N . ALA A 1 83 ? 2.400 -13.169 10.299 1.00 82.44 83 ALA A N 1
ATOM 673 C CA . ALA A 1 83 ? 1.145 -13.357 9.587 1.00 82.44 83 ALA A CA 1
ATOM 674 C C . ALA A 1 83 ? 1.135 -14.740 8.924 1.00 82.44 83 ALA A C 1
ATOM 676 O O . ALA A 1 83 ? 2.003 -15.053 8.113 1.00 82.44 83 ALA A O 1
ATOM 677 N N . SER A 1 84 ? 0.126 -15.557 9.236 1.00 82.06 84 SER A N 1
ATOM 678 C CA . SER A 1 84 ? 0.042 -16.924 8.707 1.00 82.06 84 SER A CA 1
ATOM 679 C C . SER A 1 84 ? -0.133 -16.966 7.182 1.00 82.06 84 SER A C 1
ATOM 681 O O . SER A 1 84 ? 0.411 -17.859 6.541 1.00 82.06 84 SER A O 1
ATOM 683 N N . MET A 1 85 ? -0.876 -16.015 6.601 1.00 82.44 85 MET A N 1
ATOM 684 C CA . MET A 1 85 ? -0.975 -15.802 5.155 1.00 82.44 85 MET A CA 1
ATOM 685 C C . MET A 1 85 ? -1.166 -14.311 4.867 1.00 82.44 85 MET A C 1
ATOM 687 O O . MET A 1 85 ? -1.969 -13.650 5.527 1.00 82.44 85 MET A O 1
ATOM 691 N N . SER A 1 86 ? -0.465 -13.810 3.850 1.00 83.06 86 SER A N 1
ATOM 692 C CA . SER A 1 86 ? -0.551 -12.423 3.386 1.00 83.06 86 SER A CA 1
ATOM 693 C C . SER A 1 86 ? -0.770 -12.401 1.877 1.00 83.06 86 SER A C 1
ATOM 695 O O . SER A 1 86 ? -0.126 -13.153 1.146 1.00 83.06 86 SER A O 1
ATOM 697 N N . ILE A 1 87 ? -1.674 -11.541 1.407 1.00 84.44 87 ILE A N 1
ATOM 698 C CA . ILE A 1 87 ? -1.952 -11.346 -0.020 1.00 84.44 87 ILE A CA 1
ATOM 699 C C . ILE A 1 87 ? -1.462 -9.953 -0.407 1.00 84.44 87 ILE A C 1
ATOM 701 O O . ILE A 1 87 ? -1.822 -8.971 0.237 1.00 84.44 87 ILE A O 1
ATOM 705 N N . LEU A 1 88 ? -0.653 -9.880 -1.464 1.00 84.38 88 LEU A N 1
ATOM 706 C CA . LEU A 1 88 ? -0.199 -8.630 -2.066 1.00 84.38 88 LEU A CA 1
ATOM 707 C C . LEU A 1 88 ? -0.768 -8.531 -3.484 1.00 84.38 88 LEU A C 1
ATOM 709 O O . LEU A 1 88 ? -0.369 -9.298 -4.360 1.00 84.38 88 LEU A O 1
ATOM 713 N N . ASP A 1 89 ? -1.694 -7.597 -3.693 1.00 84.56 89 ASP A N 1
ATOM 714 C CA . ASP A 1 89 ? -2.301 -7.313 -4.996 1.00 84.56 89 ASP A CA 1
ATOM 715 C C . ASP A 1 89 ? -1.662 -6.067 -5.629 1.00 84.56 89 ASP A C 1
ATOM 717 O O . ASP A 1 89 ? -1.465 -5.051 -4.959 1.00 84.56 89 ASP A O 1
ATOM 721 N N . ILE A 1 90 ? -1.295 -6.154 -6.911 1.00 84.06 90 ILE A N 1
ATOM 722 C CA . ILE A 1 90 ? -0.540 -5.117 -7.628 1.00 84.06 90 ILE A CA 1
ATOM 723 C C . ILE A 1 90 ? -1.189 -4.861 -8.990 1.00 84.06 90 ILE A C 1
ATOM 725 O O . ILE A 1 90 ? -1.048 -5.648 -9.928 1.00 84.06 90 ILE A O 1
ATOM 729 N N . GLY A 1 91 ? -1.826 -3.698 -9.124 1.00 85.69 91 GLY A N 1
ATOM 730 C CA . GLY A 1 91 ? -2.277 -3.162 -10.408 1.00 85.69 91 GLY A CA 1
ATOM 731 C C . GLY A 1 91 ? -1.192 -2.317 -11.079 1.00 85.69 91 GLY A C 1
ATOM 732 O O . GLY A 1 91 ? -0.601 -1.444 -10.445 1.00 85.69 91 GLY A O 1
ATOM 733 N N . LEU A 1 92 ? -0.935 -2.546 -12.371 1.00 82.94 92 LEU A N 1
ATOM 734 C CA . LEU A 1 92 ? -0.006 -1.724 -13.153 1.00 82.94 92 LEU A CA 1
ATOM 735 C C . LEU A 1 92 ? -0.741 -0.580 -13.869 1.00 82.94 92 LEU A C 1
ATOM 737 O O . LEU A 1 92 ? -1.803 -0.821 -14.447 1.00 82.94 92 LEU A O 1
ATOM 741 N N . PRO A 1 93 ? -0.172 0.640 -13.909 1.00 79.69 93 PRO A N 1
ATOM 742 C CA . PRO A 1 93 ? -0.719 1.725 -14.715 1.00 79.69 93 PRO A CA 1
ATOM 743 C C . PRO A 1 93 ? -0.718 1.391 -16.210 1.00 79.69 93 PRO A C 1
ATOM 745 O O . PRO A 1 93 ? 0.127 0.641 -16.708 1.00 79.69 93 PRO A O 1
ATOM 748 N N . THR A 1 94 ? -1.638 1.996 -16.956 1.00 76.75 94 THR A N 1
ATOM 749 C CA . THR A 1 94 ? -1.753 1.800 -18.405 1.00 76.75 94 THR A CA 1
ATOM 750 C C . THR A 1 94 ? -0.428 2.089 -19.116 1.00 76.75 94 THR A C 1
ATOM 752 O O . THR A 1 94 ? 0.220 3.101 -18.862 1.00 76.75 94 THR A O 1
ATOM 755 N N . GLY A 1 95 ? -0.021 1.194 -20.020 1.00 81.62 95 GLY A N 1
ATOM 756 C CA . GLY A 1 95 ? 1.237 1.306 -20.769 1.00 81.62 95 GLY A CA 1
ATOM 757 C C . GLY A 1 95 ? 2.448 0.669 -20.080 1.00 81.62 95 GLY A C 1
ATOM 758 O O . GLY A 1 95 ? 3.447 0.411 -20.751 1.00 81.62 95 GLY A O 1
ATOM 759 N N . TYR A 1 96 ? 2.351 0.323 -18.793 1.00 79.69 96 TYR A N 1
ATOM 760 C CA . TYR A 1 96 ? 3.385 -0.433 -18.090 1.00 79.69 96 TYR A CA 1
ATOM 761 C C . TYR A 1 96 ? 3.177 -1.940 -18.255 1.00 79.69 96 TYR A C 1
ATOM 763 O O . TYR A 1 96 ? 2.056 -2.448 -18.273 1.00 79.69 96 TYR A O 1
ATOM 771 N N . LYS A 1 97 ? 4.286 -2.673 -18.364 1.00 85.06 97 LYS A N 1
ATOM 772 C CA . LYS A 1 97 ? 4.313 -4.139 -18.388 1.00 85.06 97 LYS A CA 1
ATOM 773 C C . LYS A 1 97 ? 5.351 -4.622 -17.386 1.00 85.06 97 LYS A C 1
ATOM 775 O O . LYS A 1 97 ? 6.431 -4.044 -17.301 1.00 85.06 97 LYS A O 1
ATOM 780 N N . PHE A 1 98 ? 5.028 -5.673 -16.637 1.00 83.69 98 PHE A N 1
ATOM 781 C CA . PHE A 1 98 ? 5.983 -6.274 -15.711 1.00 83.69 98 PHE A CA 1
ATOM 782 C C . PHE A 1 98 ? 7.082 -7.021 -16.471 1.00 83.69 98 PHE A C 1
ATOM 784 O O . PHE A 1 98 ? 6.856 -7.583 -17.547 1.00 83.69 98 PHE A O 1
ATOM 791 N N . ASN A 1 99 ? 8.273 -7.065 -15.880 1.00 84.06 99 ASN A N 1
ATOM 792 C CA . ASN A 1 99 ? 9.339 -7.931 -16.354 1.00 84.06 99 ASN A CA 1
ATOM 793 C C . ASN A 1 99 ? 9.062 -9.369 -15.895 1.00 84.06 99 ASN A C 1
ATOM 795 O O . ASN A 1 99 ? 9.045 -9.663 -14.699 1.00 84.06 99 ASN A O 1
ATOM 799 N N . LYS A 1 100 ? 8.836 -10.275 -16.849 1.00 84.56 100 LYS A N 1
ATOM 800 C CA . LYS A 1 100 ? 8.530 -11.679 -16.557 1.00 84.56 100 LYS A CA 1
ATOM 801 C C . LYS A 1 100 ? 9.686 -12.398 -15.856 1.00 84.56 100 LYS A C 1
ATOM 803 O O . LYS A 1 100 ? 9.430 -13.195 -14.962 1.00 84.56 100 LYS A O 1
ATOM 808 N N . ASN A 1 101 ? 10.930 -12.081 -16.215 1.00 85.50 101 ASN A N 1
ATOM 809 C CA . ASN A 1 101 ? 12.105 -12.718 -15.619 1.00 85.50 101 ASN A CA 1
ATOM 810 C C . ASN A 1 101 ? 12.214 -12.381 -14.126 1.00 85.50 101 ASN A C 1
ATOM 812 O O . ASN A 1 101 ? 12.460 -13.267 -13.312 1.00 85.50 101 ASN A O 1
ATOM 816 N N . ASP A 1 102 ? 11.954 -11.121 -13.765 1.00 81.38 102 ASP A N 1
ATOM 817 C CA . ASP A 1 102 ? 11.965 -10.677 -12.367 1.00 81.38 102 ASP A CA 1
ATOM 818 C C . ASP A 1 102 ? 10.819 -11.330 -11.580 1.00 81.38 102 ASP A C 1
ATOM 820 O O . ASP A 1 102 ? 11.015 -11.782 -10.452 1.00 81.38 102 ASP A O 1
ATOM 824 N N . LEU A 1 103 ? 9.633 -11.457 -12.189 1.00 81.06 103 LEU A N 1
ATOM 825 C CA . LEU A 1 103 ? 8.494 -12.142 -11.571 1.00 81.06 103 LEU A CA 1
ATOM 826 C C . LEU A 1 103 ? 8.778 -13.632 -11.326 1.00 81.06 103 LEU A C 1
ATOM 828 O O . LEU A 1 103 ? 8.444 -14.165 -10.265 1.00 81.06 103 LEU A O 1
ATOM 832 N N . ASP A 1 104 ? 9.398 -14.310 -12.290 1.00 82.06 104 ASP A N 1
ATOM 833 C CA . ASP A 1 104 ? 9.753 -15.721 -12.158 1.00 82.06 104 ASP A CA 1
ATOM 834 C C . ASP A 1 104 ? 10.862 -15.922 -11.107 1.00 82.06 104 ASP A C 1
ATOM 836 O O . ASP A 1 104 ? 10.787 -16.867 -10.320 1.00 82.06 104 ASP A O 1
ATOM 840 N N . ALA A 1 105 ? 11.819 -14.995 -10.992 1.00 79.38 105 ALA A N 1
ATOM 841 C CA . ALA A 1 105 ? 12.830 -15.013 -9.931 1.00 79.38 105 ALA A CA 1
ATOM 842 C C . ALA A 1 105 ? 12.213 -14.883 -8.524 1.00 79.38 105 ALA A C 1
ATOM 844 O O . ALA A 1 105 ? 12.572 -15.645 -7.623 1.00 79.38 105 ALA A O 1
ATOM 845 N N . VAL A 1 106 ? 11.236 -13.985 -8.338 1.00 78.50 106 VAL A N 1
ATOM 846 C CA . VAL A 1 106 ? 10.509 -13.835 -7.060 1.00 78.50 106 VAL A CA 1
ATOM 847 C C . VAL A 1 106 ? 9.754 -15.118 -6.696 1.00 78.50 106 VAL A C 1
ATOM 849 O O . VAL A 1 106 ? 9.782 -15.557 -5.545 1.00 78.50 106 VAL A O 1
ATOM 852 N N . ARG A 1 107 ? 9.130 -15.775 -7.680 1.00 73.44 107 ARG A N 1
ATOM 853 C CA . ARG A 1 107 ? 8.444 -17.062 -7.468 1.00 73.44 107 ARG A CA 1
ATOM 854 C C . ARG A 1 107 ? 9.400 -18.172 -7.039 1.00 73.44 107 ARG A C 1
ATOM 856 O O . ARG A 1 107 ? 9.037 -18.990 -6.197 1.00 73.44 107 ARG A O 1
ATOM 863 N N . VAL A 1 108 ? 10.595 -18.228 -7.627 1.00 69.75 108 VAL A N 1
ATOM 864 C CA . VAL A 1 108 ? 11.603 -19.247 -7.296 1.00 69.75 108 VAL A CA 1
ATOM 865 C C . VAL A 1 108 ? 12.185 -19.017 -5.903 1.00 69.75 108 VAL A C 1
ATOM 867 O O . VAL A 1 108 ? 12.308 -19.981 -5.148 1.00 69.75 108 VAL A O 1
ATOM 870 N N . ALA A 1 109 ? 12.463 -17.767 -5.523 1.00 62.00 109 ALA A N 1
ATOM 871 C CA . ALA A 1 109 ? 12.941 -17.432 -4.180 1.00 62.00 109 ALA A CA 1
ATOM 872 C C . ALA A 1 109 ? 11.972 -17.917 -3.083 1.00 62.00 109 ALA A C 1
ATOM 874 O O . ALA A 1 109 ? 12.405 -18.518 -2.102 1.00 62.00 109 ALA A O 1
ATOM 875 N N . HIS A 1 110 ? 10.658 -17.773 -3.295 1.00 58.06 110 HIS A N 1
ATOM 876 C CA . HIS A 1 110 ? 9.638 -18.294 -2.375 1.00 58.06 110 HIS A CA 1
ATOM 877 C C . HIS A 1 110 ? 9.641 -19.833 -2.269 1.00 58.06 110 HIS A C 1
ATOM 879 O O . HIS A 1 110 ? 9.222 -20.383 -1.255 1.00 58.06 110 HIS A O 1
ATOM 885 N N . LYS A 1 111 ? 10.104 -20.565 -3.291 1.00 58.03 111 LYS A N 1
ATOM 886 C CA . LYS A 1 111 ? 10.174 -22.038 -3.244 1.00 58.03 111 LYS A CA 1
ATOM 887 C C . LYS A 1 111 ? 11.397 -22.580 -2.501 1.00 58.03 111 LYS A C 1
ATOM 889 O O . LYS A 1 111 ? 11.367 -23.738 -2.116 1.00 58.03 111 LYS A O 1
ATOM 894 N N . HIS A 1 112 ? 12.468 -21.797 -2.362 1.00 48.59 112 HIS A N 1
ATOM 895 C CA . HIS A 1 112 ? 13.717 -22.224 -1.707 1.00 48.59 112 HIS A CA 1
ATOM 896 C C . HIS A 1 112 ? 13.856 -21.734 -0.255 1.00 48.59 112 HIS A C 1
ATOM 898 O O . HIS A 1 112 ? 14.804 -22.118 0.420 1.00 48.59 112 HIS A O 1
ATOM 904 N N . GLY A 1 113 ? 12.939 -20.884 0.218 1.00 49.94 113 GLY A N 1
ATOM 905 C CA . GLY A 1 113 ? 12.895 -20.389 1.599 1.00 49.94 113 GLY A CA 1
ATOM 906 C C . GLY A 1 113 ? 11.899 -21.114 2.511 1.00 49.94 113 GLY A C 1
ATOM 907 O O . GLY A 1 113 ? 11.584 -20.576 3.568 1.00 49.94 113 GLY A O 1
ATOM 908 N N . SER A 1 114 ? 11.382 -22.279 2.098 1.00 40.94 114 SER A N 1
ATOM 909 C CA . SER A 1 114 ? 10.513 -23.154 2.900 1.00 40.94 114 SER A CA 1
ATOM 910 C C . SER A 1 114 ? 11.147 -24.516 3.122 1.00 40.94 114 SER A C 1
ATOM 912 O O . SER A 1 114 ? 11.916 -24.959 2.241 1.00 40.94 114 SER A O 1
#

Radius of gyration: 29.17 Å; Cα contacts (8 Å, |Δi|>4): 59; chains: 1; bounding box: 73×41×58 Å

Mean predicted aligned error: 16.35 Å

Sequence (114 aa):
SVRNFPFPQQFDGINKDVTVTATGTGEAMFNMISFYYAIPTEKESDCEMFDLKLELIEVSSEENKRVYKLKIEVKYKNTERDASMSILDIGLPTGYKFNKNDLDAVRVAHKHGS

Solvent-accessible surface area (backbone atoms only — not comparable to full-atom values): 8485 Å² total; per-residue (Å²): 134,87,75,89,72,80,76,82,80,83,68,98,70,82,93,70,92,82,88,87,86,87,86,79,94,76,88,85,90,84,85,87,80,86,87,74,90,71,78,72,91,59,89,74,65,89,72,71,55,52,50,77,46,80,47,79,42,82,75,47,78,51,102,90,48,74,44,67,48,79,46,78,50,78,41,66,66,56,88,88,54,81,77,92,76,86,87,87,88,84,88,74,62,91,93,61,77,82,62,63,70,62,52,52,50,55,57,50,54,64,66,71,75,109

Secondary structure (DSSP, 8-state):
-------PPPPSSSS--------SSS-----------PPPSS---TT--EEEEEEEEEEEEETTEEEEEEEEEEEES-SSS--S------PPPTT----HHHHHHHHHHHHH--

pLDDT: mean 73.68, std 14.65, range [33.88, 90.19]

InterPro domains:
  IPR036595 Alpha-macroglobulin, receptor-binding domain superfamily [G3DSA:2.60.40.690] (46-113)
  IPR036595 Alpha-macroglobulin, receptor-binding domain superfamily [SSF49410] (46-107)
  IPR050473 Alpha-2-macroglobulin/Complement system [PTHR11412] (13-106)